Protein AF-A0A0D9NNS9-F1 (afdb_monomer_lite)

Foldseek 3Di:
DPLVVVLVVLVVLPDAADDFPDLQAFAQPPVVDPSHDLDPDPPRDDLDSSYNHHPVRNDDDDPVSVVSSVVSCVPPVVD

Secondary structure (DSSP, 8-state):
--HHHHHHHHHHTT------SSHHHHS--TT--TT---S---TTS--BTTS-S-GGG--B--HHHHHHHHHHIIIII--

Sequence (79 aa):
MGITAVNEVGHWFNLFHTHFTHPEECQHNWRKVTGLSNKCCGERCDYNYMSLGADECLREFTPTQIAEMRTFAIEKRGL

Organism: NCBI:txid1291518

Radius of gyration: 13.68 Å; chains: 1; bounding box: 35×19×38 Å

Structure (mmCIF, N/CA/C/O backbone):
data_AF-A0A0D9NNS9-F1
#
_entry.id   AF-A0A0D9NNS9-F1
#
loop_
_atom_site.group_PDB
_atom_site.id
_atom_site.type_symbol
_atom_site.label_atom_id
_ato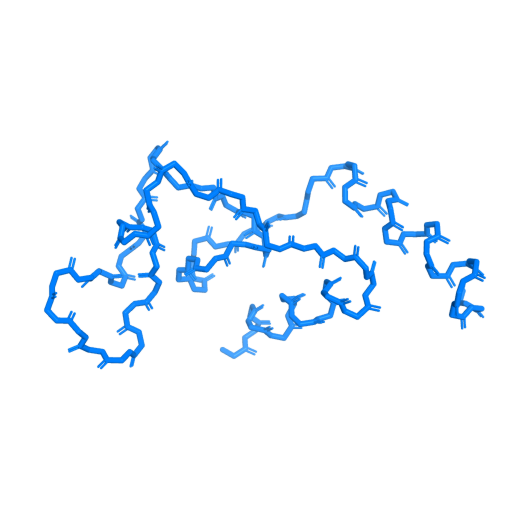m_site.label_alt_id
_atom_site.label_comp_id
_atom_site.label_asym_id
_atom_site.label_entity_id
_atom_site.label_seq_id
_atom_site.pdbx_PDB_ins_code
_atom_site.Cartn_x
_atom_site.Cartn_y
_atom_site.Cartn_z
_atom_site.occupancy
_atom_site.B_iso_or_equiv
_atom_site.auth_seq_id
_atom_site.auth_comp_id
_atom_site.auth_asym_id
_atom_site.auth_atom_id
_atom_site.pdbx_PDB_model_num
ATOM 1 N N . MET A 1 1 ? -4.002 -11.052 -10.978 1.00 58.56 1 MET A N 1
ATOM 2 C CA . MET A 1 1 ? -5.369 -10.760 -10.464 1.00 58.56 1 MET A CA 1
ATOM 3 C C . MET A 1 1 ? -5.466 -10.811 -8.937 1.00 58.56 1 MET A C 1
ATOM 5 O O . MET A 1 1 ? -6.534 -10.518 -8.420 1.00 58.56 1 MET A O 1
ATOM 9 N N . GLY A 1 2 ? -4.401 -11.141 -8.195 1.00 82.94 2 GLY A N 1
ATOM 10 C CA . GLY A 1 2 ? -4.466 -11.137 -6.727 1.00 82.94 2 GLY A CA 1
ATOM 11 C C . GLY A 1 2 ? -4.190 -9.760 -6.129 1.00 82.94 2 GLY A C 1
ATOM 12 O O . GLY A 1 2 ? -4.942 -9.295 -5.283 1.00 82.94 2 GLY A O 1
ATOM 13 N N . ILE A 1 3 ? -3.140 -9.088 -6.605 1.00 89.75 3 ILE A N 1
ATOM 14 C CA . ILE A 1 3 ? -2.601 -7.901 -5.935 1.00 89.75 3 ILE A CA 1
ATOM 15 C C . ILE A 1 3 ? -3.347 -6.620 -6.292 1.00 89.75 3 ILE A C 1
ATOM 17 O O . ILE A 1 3 ? -3.568 -5.798 -5.412 1.00 89.75 3 ILE A O 1
ATOM 21 N N . THR A 1 4 ? -3.838 -6.482 -7.527 1.00 90.06 4 THR A N 1
ATOM 22 C CA . THR A 1 4 ? -4.711 -5.352 -7.887 1.00 90.06 4 THR A CA 1
ATOM 23 C C . THR A 1 4 ? -5.894 -5.235 -6.926 1.00 90.06 4 THR A C 1
ATOM 25 O O . THR A 1 4 ? -6.186 -4.153 -6.437 1.00 90.06 4 THR A O 1
ATOM 28 N N . ALA A 1 5 ? -6.538 -6.355 -6.582 1.00 94.06 5 ALA A N 1
ATOM 29 C CA . ALA A 1 5 ? -7.636 -6.348 -5.620 1.00 94.06 5 ALA A CA 1
ATOM 30 C C . ALA A 1 5 ? -7.176 -5.924 -4.214 1.00 94.06 5 ALA A C 1
ATOM 32 O O . ALA A 1 5 ? -7.902 -5.206 -3.534 1.00 94.06 5 ALA A O 1
ATOM 33 N N . VAL A 1 6 ? -5.973 -6.323 -3.788 1.00 95.31 6 VAL A N 1
ATOM 34 C CA . VAL A 1 6 ? -5.390 -5.899 -2.503 1.00 95.31 6 VAL A CA 1
ATOM 35 C C . VAL A 1 6 ? -5.136 -4.386 -2.483 1.00 95.31 6 VAL A C 1
ATOM 37 O O . VAL A 1 6 ? -5.492 -3.746 -1.495 1.00 95.31 6 VAL A O 1
ATOM 40 N N . ASN A 1 7 ? -4.607 -3.805 -3.569 1.00 93.88 7 ASN A N 1
ATOM 41 C CA . ASN A 1 7 ? -4.420 -2.353 -3.713 1.00 93.88 7 ASN A CA 1
ATOM 42 C C . ASN A 1 7 ? -5.753 -1.597 -3.572 1.00 93.88 7 ASN A C 1
ATOM 44 O O . ASN A 1 7 ? -5.879 -0.684 -2.756 1.00 93.88 7 ASN A O 1
ATOM 48 N N . GLU A 1 8 ? -6.782 -2.028 -4.307 1.00 95.69 8 GLU A N 1
ATOM 49 C CA . GLU A 1 8 ? -8.097 -1.375 -4.267 1.00 95.69 8 GLU A CA 1
ATOM 50 C C . GLU A 1 8 ? -8.790 -1.518 -2.906 1.00 95.69 8 GLU A C 1
ATOM 52 O O . GLU A 1 8 ? -9.437 -0.584 -2.427 1.00 95.69 8 GLU A O 1
ATOM 57 N N . VAL A 1 9 ? -8.633 -2.664 -2.236 1.00 96.12 9 VAL A N 1
ATOM 58 C CA . VAL A 1 9 ? -9.107 -2.832 -0.854 1.00 96.12 9 VAL A CA 1
ATOM 59 C C . VAL A 1 9 ? -8.358 -1.888 0.092 1.00 96.12 9 VAL A C 1
ATOM 61 O O . VAL A 1 9 ? -8.983 -1.307 0.978 1.00 96.12 9 VAL A O 1
ATOM 64 N N . GLY A 1 10 ? -7.061 -1.660 -0.121 1.00 96.69 10 GLY A N 1
ATOM 65 C CA . GLY A 1 10 ? -6.302 -0.638 0.601 1.00 96.69 10 GLY A CA 1
ATOM 66 C C . GLY A 1 10 ? -6.916 0.757 0.448 1.00 96.69 10 GLY A C 1
ATOM 67 O O . GLY A 1 10 ? -7.169 1.429 1.450 1.00 96.69 10 GLY A O 1
ATOM 68 N N . HIS A 1 11 ? -7.266 1.167 -0.776 1.00 97.06 11 HIS A N 1
ATOM 69 C CA . HIS A 1 11 ? -7.994 2.422 -1.013 1.00 97.06 11 HIS A CA 1
ATOM 70 C C . HIS A 1 11 ? -9.354 2.461 -0.313 1.00 97.06 11 HIS A C 1
ATOM 72 O O . HIS A 1 11 ? -9.742 3.481 0.263 1.00 97.06 11 HIS A O 1
ATOM 78 N N . TRP A 1 12 ? -10.076 1.341 -0.300 1.00 96.69 12 TRP A N 1
ATOM 79 C CA . TRP A 1 12 ? -11.356 1.233 0.397 1.00 96.69 12 TRP A CA 1
ATOM 80 C C . TRP A 1 12 ? -11.233 1.439 1.920 1.00 96.69 12 TRP A C 1
ATOM 82 O O . TRP A 1 12 ? -12.171 1.959 2.543 1.00 96.69 12 TRP A O 1
ATOM 92 N N . PHE A 1 13 ? -10.071 1.107 2.492 1.00 97.62 13 PHE A N 1
ATOM 93 C CA . PHE A 1 13 ? -9.684 1.347 3.887 1.00 97.62 13 PHE A CA 1
ATOM 94 C C . PHE A 1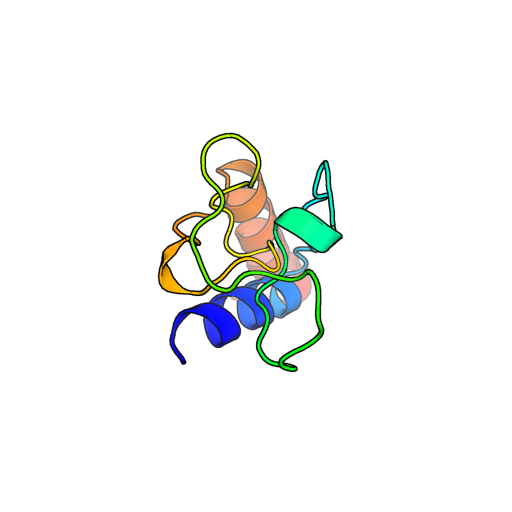 13 ? -8.818 2.601 4.095 1.00 97.6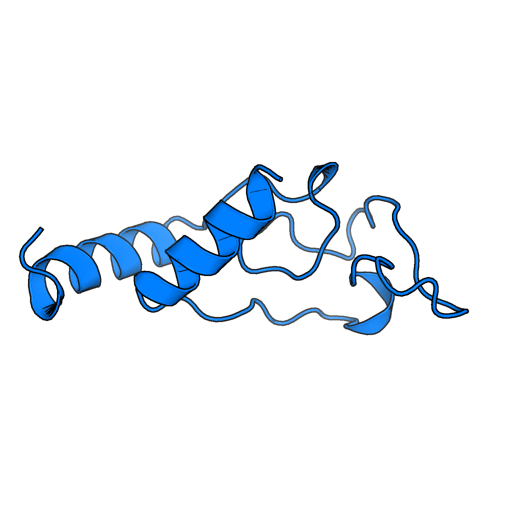2 13 PHE A C 1
ATOM 96 O O . PHE A 1 13 ? -8.092 2.690 5.083 1.00 97.62 13 PHE A O 1
ATOM 103 N N . ASN A 1 14 ? -8.947 3.599 3.214 1.00 96.56 14 ASN A N 1
ATOM 104 C CA . ASN A 1 14 ? -8.336 4.925 3.365 1.00 96.56 14 ASN A CA 1
ATOM 105 C C . ASN A 1 14 ? -6.800 4.952 3.258 1.00 96.56 14 ASN A C 1
ATOM 107 O O . ASN A 1 14 ? -6.158 5.847 3.805 1.00 96.56 14 ASN A O 1
ATOM 111 N N . LEU A 1 15 ? -6.204 4.007 2.526 1.00 96.94 15 LEU A N 1
ATOM 112 C CA . LEU A 1 15 ? -4.802 4.096 2.121 1.00 96.94 15 LEU A CA 1
ATOM 113 C C . LEU A 1 15 ? -4.655 4.791 0.764 1.00 96.94 15 LEU A C 1
ATOM 115 O O . LEU A 1 15 ? -5.504 4.674 -0.122 1.00 96.94 15 LEU A O 1
ATOM 119 N N . PHE A 1 16 ? -3.536 5.484 0.581 1.00 93.19 16 PHE A N 1
ATOM 120 C CA . PHE A 1 16 ? -3.176 6.167 -0.662 1.00 93.19 16 PHE A CA 1
ATOM 121 C C . PHE A 1 16 ? -1.925 5.543 -1.270 1.00 93.19 16 PHE A C 1
ATOM 123 O O . PHE A 1 16 ? -1.188 4.834 -0.581 1.00 93.19 16 PHE A O 1
ATOM 130 N N . HIS A 1 17 ? -1.695 5.810 -2.558 1.00 89.81 17 HIS A N 1
ATOM 131 C CA . HIS A 1 17 ? -0.502 5.318 -3.236 1.00 89.81 17 HIS A CA 1
ATOM 132 C C . HIS A 1 17 ? 0.770 5.756 -2.508 1.00 89.81 17 HIS A C 1
ATOM 134 O O . HIS A 1 17 ? 0.876 6.905 -2.068 1.00 89.81 17 HIS A O 1
ATOM 140 N N . THR A 1 18 ? 1.752 4.861 -2.422 1.00 86.12 18 THR A N 1
ATOM 141 C CA . THR A 1 18 ? 3.089 5.238 -1.964 1.00 86.12 18 THR A CA 1
ATOM 142 C C . THR A 1 18 ? 3.765 6.129 -3.007 1.00 86.12 18 THR A C 1
ATOM 144 O O . THR A 1 18 ? 3.527 6.033 -4.215 1.00 86.12 18 THR A O 1
ATOM 147 N N . HIS A 1 19 ? 4.598 7.060 -2.541 1.00 67.31 19 HIS A N 1
ATOM 148 C CA . HIS A 1 19 ? 5.374 7.907 -3.435 1.00 67.31 19 HIS A CA 1
ATOM 149 C C . HIS A 1 19 ? 6.587 7.137 -3.945 1.00 67.31 19 HIS A C 1
ATOM 151 O O . HIS A 1 19 ? 7.508 6.834 -3.191 1.00 67.31 19 HIS A O 1
ATOM 157 N N . PHE A 1 20 ? 6.616 6.883 -5.248 1.00 62.34 20 PHE A N 1
ATOM 158 C CA . PHE A 1 20 ? 7.821 6.403 -5.901 1.00 62.34 20 PHE A CA 1
ATOM 159 C C . PHE A 1 20 ? 8.875 7.496 -5.976 1.00 62.34 20 PHE A C 1
ATOM 161 O O . PHE A 1 20 ? 8.579 8.626 -6.364 1.00 62.34 20 PHE A O 1
ATOM 168 N N . THR A 1 21 ? 10.129 7.130 -5.723 1.0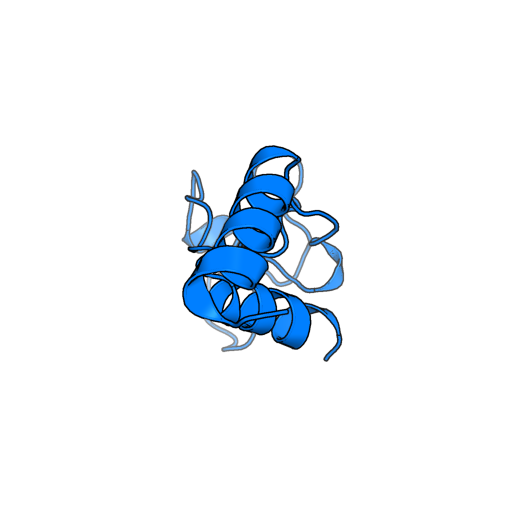0 54.50 21 THR A N 1
ATOM 169 C CA . THR A 1 21 ? 11.276 7.984 -6.051 1.00 54.50 21 THR A CA 1
ATOM 170 C C . THR A 1 21 ? 11.353 8.236 -7.565 1.00 54.50 21 THR A C 1
ATOM 172 O O . THR A 1 21 ? 11.723 9.329 -7.984 1.00 54.50 21 THR A O 1
ATOM 175 N N . HIS A 1 22 ? 10.920 7.262 -8.382 1.00 59.94 22 HIS A N 1
ATOM 176 C CA . HIS A 1 22 ? 10.872 7.346 -9.845 1.00 59.94 22 HIS A CA 1
ATOM 177 C C . HIS A 1 22 ? 9.593 6.688 -10.405 1.00 59.94 22 HIS A C 1
ATOM 179 O O . HIS A 1 22 ? 9.573 5.476 -10.629 1.00 59.94 22 HIS A O 1
ATOM 185 N N . PRO A 1 23 ? 8.517 7.463 -10.650 1.00 57.34 23 PRO A N 1
ATOM 186 C CA . PRO A 1 23 ? 7.216 6.943 -11.083 1.00 57.34 23 PRO A CA 1
ATOM 187 C C . PRO A 1 23 ? 7.281 6.085 -12.349 1.00 57.34 23 PRO A C 1
ATOM 189 O O . PRO A 1 23 ? 6.586 5.084 -12.442 1.00 57.34 23 PRO A O 1
ATOM 192 N N . GLU A 1 24 ? 8.131 6.446 -13.307 1.00 63.38 24 GLU A N 1
ATOM 193 C CA . GLU A 1 24 ? 8.251 5.728 -14.581 1.00 63.38 24 GLU A CA 1
ATOM 194 C C . GLU A 1 24 ? 9.130 4.472 -14.484 1.00 63.38 24 GLU A C 1
ATOM 196 O O . GLU A 1 24 ? 8.956 3.540 -15.261 1.00 63.38 24 GLU A O 1
ATOM 201 N N . GLU A 1 25 ? 10.050 4.391 -13.519 1.00 63.44 25 GLU A N 1
ATOM 202 C CA . GLU A 1 25 ? 10.893 3.197 -13.377 1.00 63.44 25 GLU A CA 1
ATOM 203 C C . GLU A 1 25 ? 10.122 2.053 -12.716 1.00 63.44 25 GLU A C 1
ATOM 205 O O . GLU A 1 25 ? 10.307 0.902 -13.093 1.00 63.44 25 GLU A O 1
ATOM 210 N N . CYS A 1 26 ? 9.245 2.356 -11.756 1.00 69.81 26 CYS A N 1
ATOM 211 C CA . CYS A 1 26 ? 8.573 1.349 -10.933 1.00 69.81 26 CYS A CA 1
ATOM 212 C C . CYS A 1 26 ? 7.187 0.930 -11.432 1.00 69.81 26 CYS A C 1
ATOM 214 O O . CYS A 1 26 ? 6.630 -0.026 -10.901 1.00 69.81 26 CYS A O 1
ATOM 216 N N . GLN A 1 27 ? 6.602 1.638 -12.402 1.00 76.31 27 GLN A N 1
ATOM 217 C CA . GLN A 1 27 ? 5.241 1.364 -12.865 1.00 76.31 27 GLN A CA 1
ATOM 218 C C . GLN A 1 27 ? 5.155 0.093 -13.709 1.00 76.31 27 GLN A C 1
ATOM 220 O O . GLN A 1 27 ? 5.873 -0.071 -14.695 1.00 76.31 27 GLN A O 1
ATOM 225 N N . HIS A 1 28 ? 4.191 -0.766 -13.377 1.00 77.75 28 HIS A N 1
ATOM 226 C CA . HIS A 1 28 ? 3.869 -1.932 -14.185 1.00 77.75 28 HIS A CA 1
ATOM 227 C C . HIS A 1 28 ? 3.433 -1.522 -15.602 1.00 77.75 28 HIS A C 1
ATOM 229 O O . HIS A 1 28 ? 2.453 -0.796 -15.797 1.00 77.75 28 HIS A O 1
ATOM 235 N N . ASN A 1 29 ? 4.126 -2.030 -16.621 1.00 80.81 29 ASN A N 1
ATOM 236 C CA . ASN A 1 29 ? 3.868 -1.732 -18.027 1.00 80.81 29 ASN A CA 1
ATOM 237 C C . ASN A 1 29 ? 2.720 -2.566 -18.632 1.00 80.81 29 ASN A C 1
ATOM 239 O O . ASN A 1 29 ? 2.868 -3.229 -19.667 1.00 80.81 29 ASN A O 1
ATOM 243 N N . TRP A 1 30 ? 1.534 -2.501 -18.026 1.00 77.62 30 TRP A N 1
ATOM 244 C CA . TRP A 1 30 ? 0.333 -3.163 -18.554 1.00 77.62 30 TRP A CA 1
ATOM 245 C C . TRP A 1 30 ? -0.139 -2.559 -19.890 1.00 77.62 30 TRP A C 1
ATOM 247 O O . TRP A 1 30 ? -0.757 -3.246 -20.703 1.00 77.62 30 TRP A O 1
ATOM 257 N N . ARG A 1 31 ? 0.192 -1.283 -20.148 1.00 81.31 31 ARG A N 1
ATOM 258 C CA . ARG A 1 31 ? -0.163 -0.544 -21.377 1.00 81.31 31 ARG A CA 1
ATOM 259 C C . ARG A 1 31 ? 0.809 -0.744 -22.540 1.00 81.31 31 ARG A C 1
ATOM 261 O O . ARG A 1 31 ? 0.542 -0.222 -23.619 1.00 81.31 31 ARG A O 1
ATOM 268 N N . LYS A 1 32 ? 1.915 -1.471 -22.346 1.00 81.81 32 LYS A N 1
ATOM 269 C CA . LYS A 1 32 ? 2.992 -1.649 -23.341 1.00 81.81 32 LYS A CA 1
ATOM 270 C C . LYS A 1 32 ? 3.562 -0.320 -23.870 1.00 81.81 32 LYS A C 1
ATOM 272 O O . LYS A 1 32 ? 3.819 -0.176 -25.062 1.00 81.81 32 LYS A O 1
ATOM 277 N N . VAL A 1 33 ? 3.755 0.656 -22.986 1.00 81.81 33 VAL A N 1
ATOM 278 C CA . VAL A 1 33 ? 4.397 1.943 -23.292 1.00 81.81 33 VAL A CA 1
ATOM 279 C C . VAL A 1 33 ? 5.914 1.752 -23.375 1.00 81.81 33 VAL A C 1
ATOM 281 O O . VAL A 1 33 ? 6.511 1.075 -22.536 1.00 81.81 33 VAL A O 1
ATOM 284 N N . THR A 1 34 ? 6.545 2.339 -24.391 1.00 79.94 34 THR A N 1
ATOM 285 C CA . THR A 1 34 ? 8.005 2.330 -24.560 1.00 79.94 34 THR A CA 1
ATOM 286 C C . THR A 1 34 ? 8.683 3.038 -23.386 1.00 79.94 34 THR A C 1
ATOM 288 O O . THR A 1 34 ? 8.327 4.168 -23.074 1.00 79.94 34 THR A O 1
ATOM 291 N N . GLY A 1 35 ? 9.665 2.388 -22.754 1.00 72.62 35 GLY A N 1
ATOM 292 C CA . GLY A 1 35 ? 10.412 2.934 -21.610 1.00 72.62 35 GLY A CA 1
ATOM 293 C C . GLY A 1 35 ? 10.002 2.372 -20.244 1.00 72.62 35 GLY A C 1
ATOM 294 O O . GLY A 1 35 ? 10.795 2.447 -19.314 1.00 72.62 35 GLY A O 1
ATOM 295 N N . LEU A 1 36 ? 8.831 1.732 -20.133 1.00 72.19 36 LEU A N 1
ATOM 296 C CA . LEU A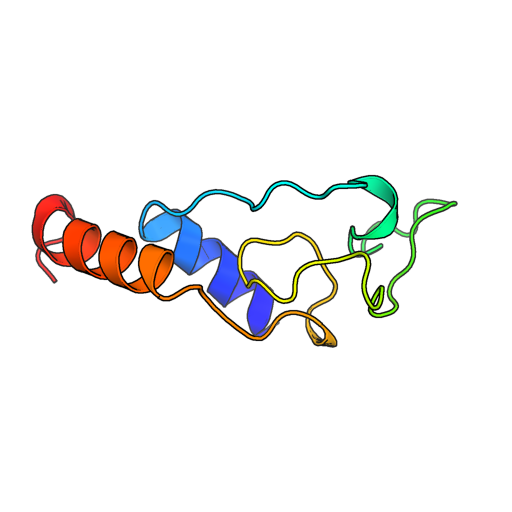 1 36 ? 8.377 1.081 -18.897 1.00 72.19 36 LEU A CA 1
ATOM 297 C C . LEU A 1 36 ? 8.710 -0.425 -18.886 1.00 72.19 36 LEU A C 1
ATOM 299 O O . LEU A 1 36 ? 8.689 -1.092 -19.927 1.00 72.19 36 LEU A O 1
ATOM 303 N N . SER A 1 37 ? 8.955 -0.986 -17.700 1.00 72.50 37 SER A N 1
ATOM 304 C CA . SER A 1 37 ? 9.305 -2.399 -17.489 1.00 72.50 37 SER A CA 1
ATOM 305 C C . SER A 1 37 ? 8.212 -3.153 -16.723 1.00 72.50 37 SER A C 1
ATOM 307 O O . SER A 1 37 ? 7.519 -2.588 -15.888 1.00 72.50 37 SER A O 1
ATOM 309 N N . ASN A 1 38 ? 8.069 -4.456 -16.988 1.00 75.06 38 ASN A N 1
ATOM 310 C CA . ASN A 1 38 ? 7.233 -5.360 -16.180 1.00 75.06 38 ASN A CA 1
ATOM 311 C C . ASN A 1 38 ? 8.030 -6.141 -15.131 1.00 75.06 38 ASN A C 1
ATOM 313 O O . ASN A 1 38 ? 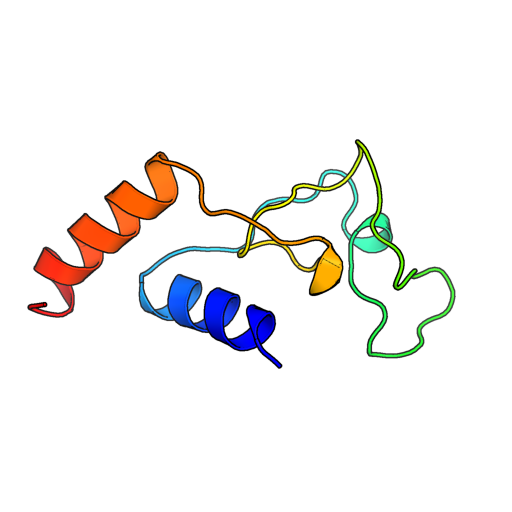7.447 -6.926 -14.394 1.00 75.06 38 ASN A O 1
ATOM 317 N N . LYS A 1 39 ? 9.354 -5.975 -15.097 1.00 74.75 39 LYS A N 1
ATOM 318 C CA . LYS A 1 39 ? 10.212 -6.657 -14.129 1.00 74.75 39 LYS A CA 1
ATOM 319 C C . LYS A 1 39 ? 10.085 -6.002 -12.765 1.00 74.75 39 LYS A C 1
ATOM 321 O O . LYS A 1 39 ? 9.921 -4.786 -12.693 1.00 74.75 39 LYS A O 1
ATOM 326 N N . CYS A 1 40 ? 10.307 -6.780 -11.709 1.00 74.75 40 CYS A N 1
ATOM 327 C CA . CYS A 1 40 ? 10.603 -6.195 -10.413 1.00 74.75 40 CYS A CA 1
ATOM 328 C C . CYS A 1 40 ? 11.813 -5.288 -10.504 1.00 74.75 40 CYS A C 1
ATOM 330 O O . CYS A 1 40 ? 12.940 -5.711 -10.767 1.00 74.75 40 CYS A O 1
ATOM 332 N N . CYS A 1 41 ? 11.547 -4.017 -10.284 1.00 66.19 41 CYS A N 1
ATOM 333 C CA . CYS A 1 41 ? 12.569 -3.035 -10.059 1.00 66.19 41 CYS A CA 1
ATOM 334 C C . CYS A 1 41 ? 13.089 -3.274 -8.641 1.00 66.19 41 CYS A C 1
ATOM 336 O O . CYS A 1 41 ? 12.295 -3.367 -7.713 1.00 66.19 41 CYS A O 1
ATOM 338 N N . GLY A 1 42 ? 14.398 -3.514 -8.520 1.00 64.50 42 GLY A N 1
ATOM 339 C CA . GLY A 1 42 ? 15.054 -3.944 -7.281 1.00 64.50 42 GLY A CA 1
ATOM 340 C C . GLY A 1 42 ? 15.038 -2.869 -6.189 1.00 64.50 42 GLY A C 1
ATOM 341 O O . GLY A 1 42 ? 13.995 -2.350 -5.827 1.00 64.50 42 GLY A O 1
ATOM 342 N N . GLU A 1 43 ? 16.201 -2.477 -5.669 1.00 60.88 43 GLU A N 1
ATOM 343 C CA . GLU A 1 43 ? 16.322 -1.529 -4.537 1.00 60.88 43 GLU A CA 1
ATOM 344 C C . GLU A 1 43 ? 15.671 -0.142 -4.745 1.00 60.88 43 GLU A C 1
ATOM 346 O O . GLU A 1 43 ? 15.610 0.656 -3.816 1.00 60.88 43 GLU A O 1
ATOM 351 N N . ARG A 1 44 ? 15.200 0.170 -5.958 1.00 64.44 44 ARG A N 1
ATOM 352 C CA . ARG A 1 44 ? 14.619 1.470 -6.329 1.00 64.44 44 ARG A CA 1
ATOM 353 C C . ARG A 1 44 ? 13.103 1.559 -6.179 1.00 64.44 44 ARG A C 1
ATOM 355 O O . ARG A 1 44 ? 12.564 2.653 -6.324 1.00 64.44 44 ARG A O 1
ATOM 362 N N . CYS A 1 45 ? 12.422 0.443 -5.934 1.00 70.94 45 CYS A N 1
ATOM 363 C CA . CYS A 1 45 ? 10.969 0.416 -5.819 1.00 70.94 45 CYS A CA 1
ATOM 364 C C . CYS A 1 45 ? 10.553 -0.232 -4.510 1.00 70.94 45 CYS A C 1
ATOM 366 O O . CYS A 1 45 ? 11.203 -1.156 -4.022 1.00 70.94 45 CYS A O 1
ATOM 368 N N . ASP A 1 46 ? 9.476 0.286 -3.930 1.00 78.62 46 ASP A N 1
ATOM 369 C CA . ASP A 1 46 ? 8.934 -0.284 -2.712 1.00 78.62 46 ASP A CA 1
ATOM 370 C C . ASP A 1 46 ? 8.125 -1.557 -3.023 1.00 78.62 46 ASP A C 1
ATOM 372 O O . ASP A 1 46 ? 7.532 -1.711 -4.097 1.00 78.62 46 ASP A O 1
ATOM 376 N N . TYR A 1 47 ? 8.125 -2.480 -2.062 1.00 86.12 47 TYR A N 1
ATOM 377 C CA . TYR A 1 47 ? 7.371 -3.735 -2.111 1.00 86.12 47 TYR A CA 1
ATOM 378 C C . TYR A 1 47 ? 5.939 -3.558 -1.568 1.00 86.12 47 TYR A C 1
ATOM 380 O O . TYR A 1 47 ? 5.297 -4.538 -1.179 1.00 86.12 47 TYR A O 1
ATOM 388 N N . ASN A 1 48 ? 5.437 -2.323 -1.473 1.00 90.44 48 ASN A N 1
ATOM 389 C CA . ASN A 1 48 ? 4.177 -2.017 -0.815 1.00 90.44 48 ASN A CA 1
ATOM 390 C C . ASN A 1 48 ? 2.981 -2.343 -1.712 1.00 90.44 48 ASN A C 1
ATOM 392 O O . ASN A 1 48 ? 2.981 -2.038 -2.899 1.00 90.44 48 ASN A O 1
ATOM 396 N N . TYR A 1 49 ? 1.905 -2.888 -1.153 1.00 92.25 49 TYR A N 1
ATOM 397 C CA . TYR A 1 49 ? 0.682 -3.130 -1.924 1.00 92.25 49 TYR A CA 1
ATOM 398 C C . TYR A 1 49 ? 0.013 -1.861 -2.460 1.00 92.25 49 TYR A C 1
ATOM 400 O O . TYR A 1 49 ? -0.773 -1.972 -3.392 1.00 92.25 49 TYR A O 1
ATOM 408 N N . MET A 1 50 ? 0.329 -0.687 -1.904 1.00 91.81 50 MET A N 1
ATOM 409 C CA . MET A 1 50 ? -0.140 0.611 -2.400 1.00 91.81 50 MET A CA 1
ATOM 410 C C . MET A 1 50 ? 0.789 1.230 -3.457 1.00 91.81 50 MET A C 1
ATOM 412 O O . MET A 1 50 ? 0.635 2.400 -3.810 1.00 91.81 50 MET A O 1
ATOM 416 N N . SER A 1 51 ? 1.774 0.484 -3.950 1.00 87.62 51 SER A N 1
ATOM 417 C CA . SER A 1 51 ? 2.623 0.888 -5.068 1.00 87.62 51 SER A CA 1
ATOM 418 C C . SER A 1 51 ? 2.043 0.378 -6.394 1.00 87.62 51 SER A C 1
ATOM 420 O O . SER A 1 51 ? 1.358 -0.634 -6.473 1.00 87.62 51 SER A O 1
ATOM 422 N N . LEU A 1 52 ? 2.328 1.097 -7.476 1.00 82.44 52 LEU A N 1
ATOM 423 C CA . LEU A 1 52 ? 2.028 0.744 -8.872 1.00 82.44 52 LEU A CA 1
ATOM 424 C C . LEU A 1 52 ? 3.009 -0.271 -9.507 1.00 82.44 52 LEU A C 1
ATOM 426 O O . LEU A 1 52 ? 3.107 -0.334 -10.737 1.00 82.44 52 LEU A O 1
ATOM 430 N N . GLY A 1 53 ? 3.763 -1.024 -8.703 1.00 81.25 53 GLY A N 1
ATOM 431 C CA . GLY A 1 53 ? 4.664 -2.078 -9.181 1.00 81.25 53 GLY A CA 1
ATOM 432 C C . GLY A 1 53 ? 3.947 -3.274 -9.814 1.00 81.25 53 GLY A C 1
ATOM 433 O O . GLY A 1 53 ? 2.722 -3.377 -9.803 1.00 81.25 53 GLY A O 1
ATOM 434 N N . ALA A 1 54 ? 4.715 -4.201 -10.396 1.00 82.31 54 ALA A N 1
ATOM 435 C CA . ALA A 1 54 ? 4.157 -5.456 -10.904 1.00 82.31 54 ALA A CA 1
ATOM 436 C C . ALA A 1 54 ? 3.689 -6.364 -9.749 1.00 82.31 54 ALA A C 1
ATOM 438 O O . ALA A 1 54 ? 4.348 -6.410 -8.711 1.00 82.31 54 ALA A O 1
ATOM 439 N N . ASP A 1 55 ? 2.610 -7.137 -9.954 1.00 85.94 55 ASP A N 1
ATOM 440 C CA . ASP A 1 55 ? 2.012 -8.033 -8.940 1.00 85.94 55 ASP A CA 1
ATOM 441 C C . ASP A 1 55 ? 3.062 -8.909 -8.213 1.00 85.94 55 ASP A C 1
ATOM 443 O O . ASP A 1 55 ? 2.996 -9.084 -7.003 1.00 85.94 55 ASP A O 1
ATOM 447 N N . GLU A 1 56 ? 4.058 -9.443 -8.929 1.00 84.56 56 GLU A N 1
ATOM 448 C CA . GLU A 1 56 ? 5.125 -10.309 -8.384 1.00 84.56 56 GLU A CA 1
ATOM 449 C C . GLU A 1 56 ? 6.100 -9.604 -7.413 1.00 84.56 56 GLU A C 1
ATOM 451 O O . GLU A 1 56 ? 6.873 -10.250 -6.691 1.00 84.56 56 GLU A O 1
ATOM 456 N N . CYS A 1 57 ? 6.055 -8.274 -7.377 1.00 82.50 57 CYS A N 1
ATOM 457 C CA . CYS A 1 57 ? 6.956 -7.429 -6.605 1.00 82.50 57 CYS A CA 1
ATOM 458 C C . CYS A 1 57 ? 6.298 -6.866 -5.349 1.00 82.50 57 CYS A C 1
ATOM 460 O O . CYS A 1 57 ? 7.010 -6.482 -4.433 1.00 82.50 57 CYS A O 1
ATOM 462 N N . LEU A 1 58 ? 4.970 -6.825 -5.263 1.00 87.25 58 LEU A N 1
ATOM 463 C CA . LEU A 1 58 ? 4.282 -6.232 -4.115 1.00 87.25 58 LEU A CA 1
ATOM 464 C C . LEU A 1 58 ? 3.958 -7.315 -3.084 1.00 87.25 58 LEU A C 1
ATOM 466 O O . LEU A 1 58 ? 3.468 -8.390 -3.433 1.00 87.25 58 LEU A O 1
ATOM 470 N N . ARG A 1 59 ? 4.294 -7.066 -1.815 1.00 90.00 59 ARG A N 1
ATOM 471 C CA . ARG A 1 59 ? 4.353 -8.107 -0.775 1.00 90.00 59 ARG A CA 1
ATOM 472 C C . ARG A 1 59 ? 3.821 -7.685 0.587 1.00 90.00 59 ARG A C 1
ATOM 474 O O . ARG A 1 59 ? 3.503 -8.565 1.389 1.00 90.00 59 ARG A O 1
ATOM 481 N N . GLU A 1 60 ? 3.709 -6.390 0.875 1.00 92.62 60 GLU A N 1
ATOM 482 C CA . GLU A 1 60 ? 3.378 -5.957 2.235 1.00 92.62 60 GLU A CA 1
ATOM 483 C C . GLU A 1 60 ? 2.613 -4.635 2.341 1.00 92.62 60 GLU A C 1
ATOM 485 O O . GLU A 1 60 ? 2.666 -3.770 1.471 1.00 92.62 60 GLU A O 1
ATOM 490 N N . PHE A 1 61 ? 1.922 -4.483 3.470 1.00 95.06 61 PHE A N 1
ATOM 491 C CA . PHE A 1 61 ? 1.562 -3.185 4.033 1.00 95.06 61 PHE A CA 1
ATOM 492 C C . PHE A 1 61 ? 2.537 -2.862 5.164 1.00 95.06 61 PHE A C 1
ATOM 494 O O . PHE A 1 61 ? 2.992 -3.763 5.873 1.00 95.06 61 PHE A O 1
ATOM 501 N N . THR A 1 62 ? 2.811 -1.582 5.396 1.00 95.12 62 THR A N 1
ATOM 502 C CA . THR A 1 62 ? 3.587 -1.168 6.566 1.00 95.12 62 THR A CA 1
ATOM 503 C C . THR A 1 62 ? 2.766 -1.346 7.850 1.00 95.12 62 THR A C 1
ATOM 505 O O . THR A 1 62 ? 1.530 -1.306 7.814 1.00 95.12 62 THR A O 1
ATOM 508 N N . PRO A 1 63 ? 3.414 -1.475 9.024 1.00 97.50 63 PRO A N 1
ATOM 509 C CA . PRO A 1 63 ? 2.704 -1.498 10.302 1.00 97.50 63 PRO A CA 1
ATOM 510 C C . PRO A 1 63 ? 1.781 -0.286 10.506 1.00 97.50 63 PRO A C 1
ATOM 512 O O . PRO A 1 63 ? 0.683 -0.435 11.041 1.00 97.50 63 PRO A O 1
ATOM 515 N N . THR A 1 64 ? 2.193 0.894 10.031 1.00 96.62 64 THR A N 1
ATOM 516 C CA . THR A 1 64 ? 1.391 2.123 10.084 1.00 96.62 64 THR A CA 1
ATOM 517 C C . THR A 1 64 ? 0.131 2.011 9.230 1.00 96.62 64 THR A C 1
ATOM 519 O O . THR A 1 64 ? -0.957 2.257 9.737 1.00 96.62 64 THR A O 1
ATOM 522 N N . GLN A 1 65 ? 0.248 1.548 7.981 1.00 97.06 65 GLN A N 1
ATOM 523 C CA . GLN A 1 65 ? -0.910 1.327 7.106 1.00 97.06 65 GLN A CA 1
ATOM 524 C C . GLN A 1 65 ? -1.895 0.320 7.716 1.00 97.06 65 GLN A C 1
ATOM 526 O O . GLN A 1 65 ? -3.103 0.527 7.677 1.00 97.06 65 GLN A O 1
ATOM 531 N N . ILE A 1 66 ? -1.398 -0.758 8.333 1.00 98.00 66 ILE A N 1
ATOM 532 C CA . ILE A 1 66 ? -2.256 -1.735 9.021 1.00 98.00 66 ILE A CA 1
ATOM 533 C C . ILE A 1 66 ? -3.009 -1.080 10.187 1.00 98.00 66 ILE A C 1
ATOM 535 O O . ILE A 1 66 ? -4.197 -1.347 10.375 1.00 98.00 66 ILE A O 1
ATOM 539 N N . ALA A 1 67 ? -2.339 -0.236 10.974 1.00 98.06 67 ALA A N 1
ATOM 540 C CA . ALA A 1 67 ? -2.977 0.491 12.066 1.00 98.06 67 ALA A CA 1
ATOM 541 C C . ALA A 1 67 ? -4.047 1.470 11.549 1.00 98.06 67 ALA A C 1
ATOM 543 O O . ALA A 1 67 ? -5.156 1.481 12.075 1.00 98.06 67 ALA A O 1
ATOM 544 N N . GLU A 1 68 ? -3.755 2.222 10.486 1.00 97.56 68 GLU A N 1
ATOM 545 C CA . GLU A 1 68 ? -4.698 3.150 9.851 1.00 97.56 68 GLU A CA 1
ATOM 546 C C . GLU A 1 68 ? -5.933 2.434 9.301 1.00 97.56 68 GLU A C 1
ATOM 548 O O . GLU A 1 68 ? -7.055 2.842 9.601 1.00 97.56 68 GLU A O 1
ATOM 553 N N . MET A 1 69 ? -5.746 1.325 8.575 1.00 97.88 69 MET A N 1
ATOM 554 C CA . MET A 1 69 ? -6.860 0.521 8.065 1.00 97.88 69 MET A CA 1
ATOM 555 C C . MET A 1 69 ? -7.748 0.004 9.200 1.00 97.88 69 MET A C 1
ATOM 557 O O . MET A 1 69 ? -8.971 0.043 9.083 1.00 97.88 69 MET A O 1
ATOM 561 N N . ARG A 1 70 ? -7.155 -0.455 10.313 1.00 97.56 70 ARG A N 1
ATOM 562 C CA . ARG A 1 70 ? -7.905 -0.923 11.492 1.00 97.56 70 ARG A CA 1
ATOM 563 C C . ARG A 1 70 ? -8.711 0.201 12.133 1.00 97.56 70 ARG A C 1
ATOM 565 O O . ARG A 1 70 ? -9.897 0.017 12.388 1.00 97.56 70 ARG A O 1
ATOM 572 N N . THR A 1 71 ? -8.095 1.360 12.357 1.00 97.62 71 THR A N 1
ATOM 573 C CA . THR A 1 71 ? -8.788 2.535 12.901 1.00 97.62 71 THR A CA 1
ATOM 574 C C . THR A 1 71 ? -9.937 2.957 11.988 1.00 97.62 71 THR A C 1
ATOM 576 O O . THR A 1 71 ? -11.063 3.129 12.447 1.00 97.62 71 THR A O 1
ATOM 579 N N . PHE A 1 72 ? -9.695 3.040 10.678 1.00 97.81 72 PHE A N 1
ATOM 580 C CA . PHE A 1 72 ? -10.715 3.427 9.708 1.00 97.81 72 PHE A CA 1
ATOM 581 C C . PHE A 1 72 ? -11.863 2.410 9.621 1.00 97.81 72 PHE A C 1
ATOM 583 O O . PHE A 1 72 ? -13.028 2.800 9.516 1.00 97.81 72 PHE A O 1
ATOM 590 N N . ALA A 1 73 ? -11.559 1.111 9.694 1.00 97.25 73 ALA A N 1
ATOM 591 C CA . ALA A 1 73 ? -12.563 0.052 9.712 1.00 97.25 73 ALA A CA 1
ATOM 592 C C . ALA A 1 73 ? -13.530 0.215 10.899 1.00 97.25 73 ALA A C 1
ATOM 594 O O . ALA A 1 73 ? -14.745 0.233 10.697 1.00 97.25 73 ALA A O 1
ATOM 595 N N . ILE A 1 74 ? -12.996 0.448 12.100 1.00 97.25 74 ILE A N 1
ATOM 596 C CA . ILE A 1 74 ? -13.795 0.651 13.316 1.00 97.25 74 ILE A CA 1
ATOM 597 C C . ILE A 1 74 ? -14.603 1.954 13.223 1.00 97.25 74 ILE A C 1
ATOM 599 O O . ILE A 1 74 ? -15.816 1.957 13.422 1.00 97.25 74 ILE A O 1
ATOM 603 N N . GLU A 1 75 ? -13.952 3.070 12.890 1.00 96.56 75 GLU A N 1
ATOM 604 C CA . GLU A 1 75 ? -14.562 4.403 12.984 1.00 96.56 75 GLU A CA 1
ATOM 605 C C . GLU A 1 75 ? -15.535 4.733 11.849 1.00 96.56 75 GLU A C 1
ATOM 607 O O . GLU A 1 75 ? -16.473 5.510 12.044 1.00 96.56 75 GLU A O 1
ATOM 612 N N . LYS A 1 76 ? -15.282 4.221 10.639 1.00 96.38 76 LYS A N 1
ATOM 613 C CA . LYS A 1 76 ? -15.995 4.639 9.419 1.00 96.38 76 LYS A CA 1
ATOM 614 C C . LYS A 1 76 ? -16.766 3.515 8.744 1.00 96.38 76 LYS A C 1
ATOM 616 O O . LYS A 1 76 ? -17.670 3.809 7.963 1.00 96.38 76 LYS A O 1
ATOM 621 N N . ARG A 1 77 ? -16.422 2.250 9.006 1.00 91.12 77 ARG A N 1
ATOM 622 C CA . ARG A 1 77 ? -17.088 1.086 8.395 1.00 91.12 77 ARG A CA 1
ATOM 623 C C . ARG A 1 77 ? -17.908 0.263 9.389 1.00 91.12 77 ARG A C 1
ATOM 625 O O . ARG A 1 77 ? -18.786 -0.463 8.934 1.00 91.12 77 ARG A O 1
ATOM 632 N N . GLY A 1 78 ? -17.672 0.402 10.696 1.00 91.12 78 GLY A N 1
ATOM 633 C CA . GLY A 1 78 ? -18.365 -0.377 11.727 1.00 91.12 78 GLY A CA 1
ATOM 634 C C . GLY A 1 78 ? -18.032 -1.871 11.672 1.00 91.12 78 GLY A C 1
ATOM 635 O O . GLY A 1 78 ? -18.913 -2.692 11.922 1.00 91.12 78 GLY A O 1
ATOM 636 N N . LEU A 1 79 ? -16.796 -2.197 11.276 1.00 88.25 79 LEU A N 1
ATOM 637 C CA . LEU A 1 79 ? -16.249 -3.557 11.206 1.00 88.25 79 LEU A CA 1
ATOM 638 C C . LEU A 1 79 ? -15.445 -3.909 12.460 1.00 88.25 79 LEU A C 1
ATOM 640 O O . LEU A 1 79 ? -14.828 -2.985 13.040 1.00 88.25 79 LEU A O 1
#

InterPro domains:
  IPR024079 Metallopeptidase, catalytic domain superfamily [G3DSA:3.40.390.10] (1-78)

pLDDT: mean 84.44, std 12.45, range [54.5, 98.06]